Protein AF-A0A146KE45-F1 (afdb_monomer_lite)

pLDDT: mean 75.61, std 13.85, range [39.28, 89.75]

InterPro domains:
  IPR027417 P-loop containing nucleoside triphosphate hydrolase [G3DSA:3.40.50.300] (2-86)
  IPR027417 P-loop containing nucleoside triphosphate hydrolase [SSF52540] (48-81)
  IPR051314 AAA ATPase RarA/MGS1/WRNIP1 [PTHR13779] (8-82)

Radius of gyration: 16.11 Å; chains: 1; bounding box: 60×29×32 Å

Sequence (87 aa):
YALAYQRQVACKYQFKRYNSGEWSKPEFFDFMQEIENKGRLGIQIIPIVFVDEFHTLNKTQQATLLSLIEQQKIVFIGATTETIFRE

Secondary structure (DSSP, 8-state):
-----------SEEEEEEETTT--HHHHHHHHHHHHHHHHTT---EEEEEEESGGGS-HHHHHHHHHHHHTTS-EEEE--SS-----

Foldseek 3Di:
DDPPPPVPPLQLEAEDEDELVRCDPVNLVVVVVVLVVCVVVVNNYAYEYEYEQVVSDDPVSVVVVVVCVVVSSHHYHYHHPDDPDDD

Organism: NCBI:txid1076344

Structure (mmCIF, N/CA/C/O backbone):
data_AF-A0A146KE45-F1
#
_entry.id   AF-A0A146KE45-F1
#
loop_
_atom_site.group_PDB
_atom_site.id
_atom_site.type_symbol
_atom_site.label_atom_id
_atom_site.label_alt_id
_atom_site.label_comp_id
_atom_site.label_asym_id
_atom_site.label_entity_id
_atom_site.label_seq_id
_atom_site.pdbx_PDB_ins_code
_atom_site.Cartn_x
_atom_site.Cartn_y
_atom_site.Cartn_z
_atom_site.occupancy
_atom_site.B_iso_or_equiv
_atom_site.auth_seq_id
_atom_site.auth_comp_id
_atom_site.auth_asym_id
_atom_site.auth_atom_id
_atom_site.pdbx_PDB_model_num
ATOM 1 N N . TYR A 1 1 ? -42.420 5.331 14.058 1.00 40.28 1 TYR A N 1
ATOM 2 C CA . TYR A 1 1 ? -42.110 4.678 12.776 1.00 40.28 1 TYR A CA 1
ATOM 3 C C . TYR A 1 1 ? -40.704 5.066 12.353 1.00 40.28 1 TYR A C 1
ATOM 5 O O . TYR A 1 1 ? -40.424 6.247 12.242 1.00 40.28 1 TYR A O 1
ATOM 13 N N . ALA A 1 2 ? -39.843 4.059 12.192 1.00 49.31 2 ALA A N 1
ATOM 14 C CA . ALA A 1 2 ? -38.596 4.094 11.427 1.00 49.31 2 ALA A CA 1
ATOM 15 C C . ALA A 1 2 ? -37.522 5.135 11.811 1.00 49.31 2 ALA A C 1
ATOM 17 O O . ALA A 1 2 ? -37.084 5.920 10.977 1.00 49.31 2 ALA A O 1
ATOM 18 N N . LEU A 1 3 ? -36.967 5.041 13.025 1.00 49.31 3 LEU A N 1
ATOM 19 C CA . LEU A 1 3 ? -35.525 5.280 13.154 1.00 49.31 3 LEU A CA 1
ATOM 20 C C . LEU A 1 3 ? -34.857 4.052 12.544 1.00 49.31 3 LEU A C 1
ATOM 22 O O . LEU A 1 3 ? -34.715 3.020 13.200 1.00 49.31 3 LEU A O 1
ATOM 26 N N . ALA A 1 4 ? -34.611 4.126 11.236 1.00 47.59 4 ALA A N 1
ATOM 27 C CA . ALA A 1 4 ? -33.940 3.092 10.476 1.00 47.59 4 ALA A CA 1
ATOM 28 C C . ALA A 1 4 ? -32.598 2.815 11.152 1.00 47.59 4 ALA A C 1
ATOM 30 O O . ALA A 1 4 ? -31.651 3.592 11.062 1.00 47.59 4 ALA A O 1
ATOM 31 N N . TYR A 1 5 ? -32.561 1.707 11.885 1.00 46.19 5 TYR A N 1
ATOM 32 C CA . TYR A 1 5 ? -31.377 1.134 12.491 1.00 46.19 5 TYR A CA 1
ATOM 33 C C . TYR A 1 5 ? -30.536 0.580 11.341 1.00 46.19 5 TYR A C 1
ATOM 35 O O . TYR A 1 5 ? -30.485 -0.623 11.089 1.00 46.19 5 TYR A O 1
ATOM 43 N N . GLN A 1 6 ? -29.953 1.484 10.557 1.00 50.50 6 GLN A N 1
ATOM 44 C CA . GLN A 1 6 ? -29.073 1.160 9.454 1.00 50.50 6 GLN A CA 1
ATOM 45 C C . GLN A 1 6 ? -27.741 0.773 10.085 1.00 50.50 6 GLN A C 1
ATOM 47 O O . GLN A 1 6 ? -26.787 1.543 10.157 1.00 50.50 6 GLN A O 1
ATOM 52 N N . ARG A 1 7 ? -27.728 -0.431 10.656 1.00 42.25 7 ARG A N 1
ATOM 53 C CA . ARG A 1 7 ? -26.538 -1.081 11.177 1.00 42.25 7 ARG A CA 1
ATOM 54 C C . ARG A 1 7 ? -25.665 -1.328 9.957 1.00 42.25 7 ARG A C 1
ATOM 56 O O . ARG A 1 7 ? -25.854 -2.302 9.235 1.00 42.25 7 ARG A O 1
ATOM 63 N N . GLN A 1 8 ? -24.790 -0.371 9.671 1.00 49.12 8 GLN A N 1
ATOM 64 C CA . GLN A 1 8 ? -23.769 -0.496 8.652 1.00 49.12 8 GLN A CA 1
ATOM 65 C C . GLN A 1 8 ? -22.949 -1.711 9.074 1.00 49.12 8 GLN A C 1
ATOM 67 O O . GLN A 1 8 ? -22.241 -1.675 10.079 1.00 49.12 8 GLN A O 1
ATOM 72 N N . VAL A 1 9 ? -23.161 -2.839 8.398 1.00 51.09 9 VAL A N 1
ATOM 73 C CA . VAL A 1 9 ? -22.356 -4.036 8.611 1.00 51.09 9 VAL A CA 1
ATOM 74 C C . VAL A 1 9 ? -20.953 -3.596 8.229 1.00 51.09 9 VAL A C 1
ATOM 76 O O . VAL A 1 9 ? -20.681 -3.365 7.053 1.00 51.09 9 VAL A O 1
ATOM 79 N N . ALA A 1 10 ? -20.121 -3.313 9.231 1.00 56.44 10 ALA A N 1
ATOM 80 C CA . ALA A 1 10 ? -18.797 -2.763 9.016 1.00 56.44 10 ALA A CA 1
ATOM 81 C C . ALA A 1 10 ? -18.035 -3.772 8.160 1.00 56.44 10 ALA A C 1
ATOM 83 O O . ALA A 1 10 ? -17.722 -4.874 8.613 1.00 56.44 10 ALA A O 1
ATOM 84 N N . CYS A 1 11 ? -17.830 -3.432 6.889 1.00 56.25 11 CYS A N 1
ATOM 85 C CA . CYS A 1 11 ? -17.143 -4.310 5.967 1.00 56.25 11 CYS A CA 1
ATOM 86 C C . CYS A 1 11 ? -15.697 -4.411 6.454 1.00 56.25 11 CYS A C 1
ATOM 88 O O . CYS A 1 11 ? -14.936 -3.452 6.356 1.00 56.25 11 CYS A O 1
ATOM 90 N N . LYS A 1 12 ? -15.345 -5.558 7.044 1.00 62.34 12 LYS A N 1
ATOM 91 C CA . LYS A 1 12 ? -14.027 -5.811 7.648 1.00 62.34 12 LYS A CA 1
ATOM 92 C C . LYS A 1 12 ? -12.885 -5.678 6.632 1.00 62.34 12 LYS A C 1
ATOM 94 O O . LYS A 1 12 ? -11.747 -5.421 7.013 1.00 62.34 12 LYS A O 1
ATOM 99 N N . TYR A 1 13 ? -13.210 -5.812 5.348 1.00 68.25 13 TYR A N 1
ATOM 100 C CA . TYR A 1 13 ? -12.274 -5.737 4.241 1.00 68.25 13 TYR A CA 1
ATOM 101 C C . TYR A 1 13 ? -12.767 -4.739 3.198 1.00 68.25 13 TYR A C 1
ATOM 103 O O . TYR A 1 13 ? -13.917 -4.793 2.767 1.00 68.25 13 TYR A O 1
ATOM 111 N N . GLN A 1 14 ? -11.888 -3.838 2.770 1.00 77.62 14 GLN A N 1
ATOM 112 C CA . GLN A 1 14 ? -12.167 -2.914 1.673 1.00 77.62 14 GLN A CA 1
ATOM 113 C C . GLN A 1 14 ? -11.312 -3.299 0.472 1.00 77.62 14 GLN A C 1
ATOM 115 O O . GLN A 1 14 ? -10.089 -3.222 0.540 1.00 77.62 14 GLN A O 1
ATOM 120 N N . PHE A 1 15 ? -11.943 -3.712 -0.623 1.00 79.75 15 PHE A N 1
ATOM 121 C CA . PHE A 1 15 ? -11.222 -4.042 -1.847 1.00 79.75 15 PHE A CA 1
ATOM 122 C C . PHE A 1 15 ? -10.862 -2.770 -2.616 1.00 79.75 15 PHE A C 1
ATOM 124 O O . PHE A 1 15 ? -11.723 -1.920 -2.856 1.00 79.75 15 PHE A O 1
ATOM 131 N N . LYS A 1 16 ? -9.595 -2.648 -3.005 1.00 82.75 16 LYS A N 1
ATOM 132 C CA . LYS A 1 16 ? -9.092 -1.585 -3.872 1.00 82.75 16 LYS A CA 1
ATOM 133 C C . LYS A 1 16 ? -8.246 -2.201 -4.976 1.00 82.75 16 LYS A C 1
ATOM 135 O O . LYS A 1 16 ? -7.315 -2.954 -4.699 1.00 82.75 16 LYS A O 1
ATOM 140 N N . ARG A 1 17 ? -8.581 -1.867 -6.220 1.00 81.31 17 ARG A N 1
ATOM 141 C CA . ARG A 1 17 ? -7.841 -2.287 -7.410 1.00 81.31 17 ARG A CA 1
ATOM 142 C C . ARG A 1 17 ? -7.018 -1.117 -7.922 1.00 81.31 17 ARG A C 1
ATOM 144 O O . ARG A 1 17 ? -7.566 -0.037 -8.111 1.00 81.31 17 ARG A O 1
ATOM 151 N N . TYR A 1 18 ? -5.752 -1.381 -8.205 1.00 81.00 18 TYR A N 1
ATOM 152 C CA . TYR A 1 18 ? -4.859 -0.474 -8.905 1.00 81.00 18 TYR A CA 1
ATOM 153 C C . TYR A 1 18 ? -4.257 -1.203 -10.107 1.00 81.00 18 TYR A C 1
ATOM 155 O O . TYR A 1 18 ? -3.901 -2.381 -10.021 1.00 81.00 18 TYR A O 1
ATOM 163 N N . ASN A 1 19 ? -4.162 -0.515 -11.240 1.00 74.38 19 ASN A N 1
ATOM 164 C CA . ASN A 1 19 ? -3.314 -0.947 -12.344 1.00 74.38 19 ASN A CA 1
ATOM 165 C C . ASN A 1 19 ? -1.924 -0.331 -12.122 1.00 74.38 19 ASN A C 1
ATOM 167 O O . ASN A 1 19 ? -1.836 0.874 -11.877 1.00 74.38 19 ASN A O 1
ATOM 171 N N . SER A 1 20 ? -0.845 -1.121 -12.173 1.00 64.56 20 SER A N 1
ATOM 172 C CA . SER A 1 20 ? 0.504 -0.596 -11.922 1.00 64.56 20 SER A CA 1
ATOM 173 C C . SER A 1 20 ? 0.918 0.510 -12.901 1.00 64.56 20 SER A C 1
ATOM 175 O O . SER A 1 20 ? 1.727 1.355 -12.518 1.00 64.56 20 SER A O 1
ATOM 177 N N . GLY A 1 21 ? 0.386 0.533 -14.128 1.00 63.78 21 GLY A N 1
ATOM 178 C CA . GLY A 1 21 ? 0.652 1.595 -15.105 1.00 63.78 21 GLY A CA 1
ATOM 179 C C . GLY A 1 21 ? -0.070 2.914 -14.801 1.00 63.78 21 GLY A C 1
ATOM 180 O O . GLY A 1 21 ? 0.402 3.980 -15.187 1.00 63.78 21 GLY A O 1
ATOM 181 N N . GLU A 1 22 ? -1.184 2.854 -14.071 1.00 68.06 22 GLU A N 1
ATOM 182 C CA . GLU A 1 22 ? -1.992 4.022 -13.700 1.00 68.06 22 GLU A CA 1
ATOM 183 C C . GLU A 1 22 ? -1.689 4.512 -12.283 1.00 68.06 22 GLU A C 1
ATOM 185 O O . GLU A 1 22 ? -2.041 5.637 -11.943 1.00 68.06 22 GLU A O 1
ATOM 190 N N . TRP A 1 23 ? -1.010 3.703 -11.458 1.00 77.88 23 TRP A N 1
ATOM 191 C CA . TRP A 1 23 ? -0.756 4.049 -10.065 1.00 77.88 23 TRP A CA 1
ATOM 192 C C . TRP A 1 23 ? 0.358 5.086 -9.923 1.00 77.88 23 TRP A C 1
ATOM 194 O O . TRP A 1 23 ? 1.550 4.794 -9.744 1.00 77.88 23 TRP A O 1
ATOM 204 N N . SER A 1 24 ? -0.059 6.341 -10.002 1.00 78.31 24 SER A N 1
ATOM 205 C CA . SER A 1 24 ? 0.835 7.482 -9.941 1.00 78.31 24 SER A CA 1
ATOM 206 C C . SER A 1 24 ? 1.441 7.658 -8.538 1.00 78.31 24 SER A C 1
ATOM 208 O O . SER A 1 24 ? 0.891 7.241 -7.516 1.00 78.31 24 SER A O 1
ATOM 210 N N . LYS A 1 25 ? 2.607 8.318 -8.465 1.00 78.81 25 LYS A N 1
ATOM 211 C CA . LYS A 1 25 ? 3.253 8.673 -7.187 1.00 78.81 25 LYS A CA 1
ATOM 212 C C . LYS A 1 25 ? 2.311 9.388 -6.199 1.00 78.81 25 LYS A C 1
ATOM 214 O O . LYS A 1 25 ? 2.311 8.970 -5.045 1.00 78.81 25 LYS A O 1
ATOM 219 N N . PRO A 1 26 ? 1.541 10.429 -6.578 1.00 84.56 26 PRO A N 1
ATOM 220 C CA . PRO A 1 26 ? 0.652 11.105 -5.630 1.00 84.56 26 PRO A CA 1
ATOM 221 C C . PRO A 1 26 ? -0.437 10.176 -5.083 1.00 84.56 26 PRO A C 1
ATOM 223 O O . PRO A 1 26 ? -0.597 10.101 -3.871 1.00 84.56 26 PRO A O 1
ATOM 226 N N . GLU A 1 27 ? -1.091 9.379 -5.930 1.00 84.56 27 GLU A N 1
ATOM 227 C CA . GLU A 1 27 ? -2.124 8.431 -5.483 1.00 84.56 27 GLU A CA 1
ATOM 228 C C . GLU A 1 27 ? -1.569 7.356 -4.543 1.00 84.56 27 GLU A C 1
ATOM 230 O O . GLU A 1 27 ? -2.261 6.884 -3.641 1.00 84.56 27 GLU A O 1
ATOM 235 N N . PHE A 1 28 ? -0.307 6.961 -4.734 1.00 84.81 28 PHE A N 1
ATOM 236 C CA . PHE A 1 28 ? 0.393 6.084 -3.801 1.00 84.81 28 PHE A CA 1
ATOM 237 C C . PHE A 1 28 ? 0.549 6.741 -2.423 1.00 84.81 28 PHE A C 1
ATOM 239 O O . PHE A 1 28 ? 0.261 6.109 -1.408 1.00 84.81 28 PHE A O 1
ATOM 246 N N . PHE A 1 29 ? 0.967 8.009 -2.363 1.00 85.56 29 PHE A N 1
ATOM 247 C CA . PHE A 1 29 ? 1.086 8.733 -1.092 1.00 85.56 29 PHE A CA 1
ATOM 248 C C . PHE A 1 29 ? -0.270 8.958 -0.418 1.00 85.56 29 PHE A C 1
ATOM 250 O O . PHE A 1 29 ? -0.371 8.787 0.798 1.00 85.56 29 PHE A O 1
ATOM 257 N N . ASP A 1 30 ? -1.311 9.264 -1.190 1.00 88.62 30 ASP A N 1
ATOM 258 C CA . ASP A 1 30 ? -2.673 9.404 -0.671 1.00 88.62 30 ASP A CA 1
ATOM 259 C C . ASP A 1 30 ? -3.172 8.082 -0.079 1.00 88.62 30 ASP A C 1
ATOM 261 O O . ASP A 1 30 ? -3.714 8.048 1.030 1.00 88.62 30 ASP A O 1
ATOM 265 N N . PHE A 1 31 ? -2.906 6.968 -0.767 1.00 86.50 31 PHE A N 1
ATOM 266 C CA . PHE A 1 31 ? -3.191 5.634 -0.251 1.00 86.50 31 PHE A CA 1
ATOM 267 C C . PHE A 1 31 ? -2.463 5.376 1.076 1.00 86.50 31 PHE A C 1
ATOM 269 O O . PHE A 1 31 ? -3.089 4.933 2.039 1.00 86.50 31 PHE A O 1
ATOM 276 N N . MET A 1 32 ? -1.169 5.699 1.164 1.00 85.44 32 MET A N 1
ATOM 277 C CA . MET A 1 32 ? -0.386 5.544 2.396 1.00 85.44 32 MET A CA 1
ATOM 278 C C . MET A 1 32 ? -0.981 6.339 3.564 1.00 85.44 32 MET A C 1
ATOM 280 O O . MET A 1 32 ? -1.154 5.787 4.655 1.00 85.44 32 MET A O 1
ATOM 284 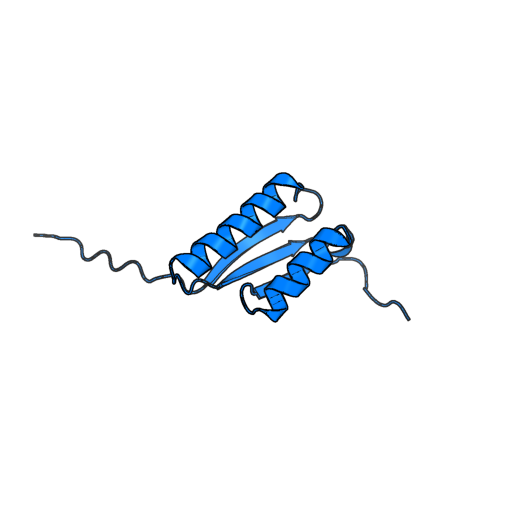N N . GLN A 1 33 ? -1.338 7.606 3.333 1.00 87.75 33 GLN A N 1
ATOM 285 C CA . GLN A 1 33 ? -1.966 8.441 4.358 1.00 87.75 33 GLN A CA 1
ATOM 286 C C . GLN A 1 33 ? -3.322 7.888 4.793 1.00 87.75 33 GLN A C 1
ATOM 288 O O . GLN A 1 33 ? -3.654 7.922 5.977 1.00 87.75 33 GLN A O 1
ATOM 293 N N . GLU A 1 34 ? -4.110 7.348 3.865 1.00 86.94 34 GLU A N 1
ATOM 294 C CA . GLU A 1 34 ? -5.399 6.745 4.194 1.00 86.94 34 GLU A CA 1
ATOM 295 C C . GLU A 1 34 ? -5.243 5.532 5.124 1.00 86.94 34 GLU A C 1
ATOM 297 O O . GLU A 1 34 ? -5.997 5.404 6.094 1.00 86.94 34 GLU A O 1
ATOM 302 N N . ILE A 1 35 ? -4.261 4.661 4.867 1.00 85.12 35 ILE A N 1
ATOM 303 C CA . ILE A 1 35 ? -3.965 3.509 5.733 1.00 85.12 35 ILE A CA 1
ATOM 304 C C . ILE A 1 35 ? -3.555 3.971 7.130 1.00 85.12 35 ILE A C 1
ATOM 306 O O . ILE A 1 35 ? -4.053 3.451 8.134 1.00 85.12 35 ILE A O 1
ATOM 310 N N . GLU A 1 36 ? -2.671 4.961 7.207 1.00 85.19 36 GLU A N 1
ATOM 311 C CA . GLU A 1 36 ? -2.197 5.491 8.481 1.00 85.19 36 GLU A CA 1
ATOM 312 C C . GLU A 1 36 ? -3.330 6.149 9.278 1.00 85.19 36 GLU A C 1
ATOM 314 O O . GLU A 1 36 ? -3.513 5.849 10.462 1.00 85.19 36 GLU A O 1
ATOM 319 N N . ASN A 1 37 ? -4.154 6.968 8.623 1.00 85.44 37 ASN A N 1
ATOM 320 C CA . ASN A 1 37 ? -5.306 7.617 9.244 1.00 85.44 37 ASN A CA 1
ATOM 321 C C . ASN A 1 37 ? -6.323 6.595 9.769 1.00 85.44 37 ASN A C 1
ATOM 323 O O . ASN A 1 37 ? -6.804 6.740 10.893 1.00 85.44 37 ASN A O 1
ATOM 327 N N . LYS A 1 38 ? -6.611 5.523 9.020 1.00 81.12 38 LYS A N 1
ATOM 328 C CA . LYS A 1 38 ? -7.496 4.442 9.495 1.00 81.12 38 LYS A CA 1
ATOM 329 C C . LYS A 1 38 ? -6.928 3.716 10.711 1.00 81.12 38 LYS A C 1
ATOM 331 O O . LYS A 1 38 ? -7.671 3.466 11.661 1.00 81.12 38 LYS A O 1
ATOM 336 N N . GLY A 1 39 ? -5.620 3.450 10.713 1.00 78.25 39 GLY A N 1
ATOM 337 C CA . GLY A 1 39 ? -4.923 2.881 11.866 1.00 78.25 39 GLY A CA 1
ATOM 338 C C . GLY A 1 39 ? -5.032 3.771 13.109 1.00 78.25 39 GLY A C 1
ATOM 339 O O . GLY A 1 39 ? -5.340 3.277 14.192 1.00 78.25 39 GLY A O 1
ATOM 340 N N . ARG A 1 40 ? -4.868 5.092 12.951 1.00 79.62 40 ARG A N 1
ATOM 341 C CA . ARG A 1 40 ? -5.003 6.071 14.048 1.00 79.62 40 ARG A CA 1
ATOM 342 C C . ARG A 1 40 ? -6.427 6.176 14.591 1.00 79.62 40 ARG A C 1
ATOM 344 O O . ARG A 1 40 ? -6.600 6.367 15.789 1.00 79.62 40 ARG A O 1
ATOM 351 N N . LEU A 1 41 ? -7.434 6.041 13.730 1.00 79.06 41 LEU A N 1
ATOM 352 C CA . LEU A 1 41 ? -8.850 6.079 14.113 1.00 79.06 41 LEU A CA 1
ATOM 353 C C . LEU A 1 41 ? -9.344 4.769 14.757 1.00 79.06 41 LEU A C 1
ATOM 355 O O . LEU A 1 41 ? -10.515 4.676 15.119 1.00 79.06 41 LEU A O 1
ATOM 359 N N . GLY A 1 42 ? -8.486 3.748 14.894 1.00 73.25 42 GLY A N 1
ATOM 360 C CA . GLY A 1 42 ? -8.861 2.443 15.451 1.00 73.25 42 GLY A CA 1
ATOM 361 C C . GLY A 1 42 ? -9.801 1.637 14.547 1.00 73.25 42 GLY A C 1
ATOM 362 O O . GLY A 1 42 ? -10.436 0.681 14.996 1.00 73.25 42 GLY A O 1
ATOM 363 N N . ILE A 1 43 ? -9.907 2.018 13.272 1.00 74.56 43 ILE A N 1
ATOM 364 C CA . ILE A 1 43 ? -10.7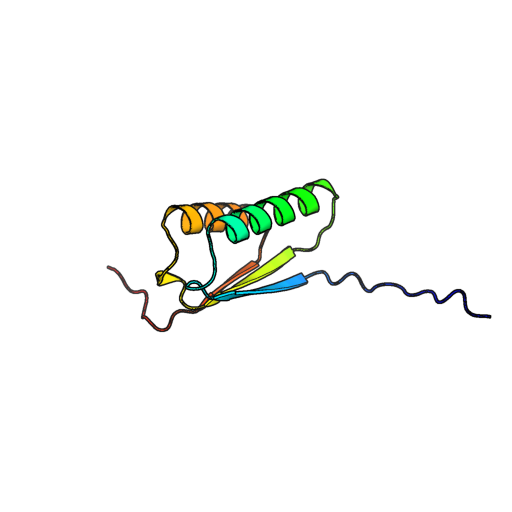67 1.358 12.294 1.00 74.56 43 ILE A CA 1
ATOM 365 C C . ILE A 1 43 ? -10.049 0.089 11.823 1.00 74.56 43 ILE A C 1
ATOM 367 O O . ILE A 1 43 ? -9.092 0.156 11.058 1.00 74.56 43 ILE A O 1
ATOM 371 N N . GLN A 1 44 ? -10.530 -1.083 12.245 1.00 69.25 44 GLN A N 1
ATOM 372 C CA . GLN A 1 44 ? -9.948 -2.394 11.903 1.00 69.25 44 GLN A CA 1
ATOM 373 C C . GLN A 1 44 ? -10.267 -2.866 10.469 1.00 69.25 44 GLN A C 1
ATOM 375 O O . GLN A 1 44 ? -10.385 -4.065 10.215 1.00 69.25 44 GLN A O 1
ATOM 380 N N . ILE A 1 45 ? -10.463 -1.941 9.528 1.00 75.56 45 ILE A N 1
ATOM 381 C CA . ILE A 1 45 ? -10.689 -2.299 8.126 1.00 75.56 45 ILE A CA 1
ATOM 382 C C . ILE A 1 45 ? -9.324 -2.550 7.498 1.00 75.56 45 ILE A C 1
ATOM 384 O O . ILE A 1 45 ? -8.559 -1.609 7.299 1.00 75.56 45 ILE A O 1
ATOM 388 N N . ILE A 1 46 ? -9.040 -3.810 7.172 1.00 78.25 46 ILE A N 1
ATOM 389 C CA . ILE A 1 46 ? -7.816 -4.201 6.466 1.00 78.25 46 ILE A CA 1
ATOM 390 C C . ILE A 1 46 ? -8.137 -4.157 4.968 1.00 78.25 46 ILE A C 1
ATOM 392 O O . ILE A 1 46 ? -8.942 -4.965 4.492 1.00 78.25 46 ILE A O 1
ATOM 396 N N . PRO A 1 47 ? -7.588 -3.208 4.196 1.00 84.00 47 PRO A N 1
ATOM 397 C CA . PRO A 1 47 ? -7.858 -3.145 2.778 1.00 84.00 47 PRO A CA 1
ATOM 398 C C . PRO A 1 47 ? -7.123 -4.258 2.036 1.00 84.00 47 PRO A C 1
ATOM 400 O O . PRO A 1 47 ? -5.967 -4.574 2.324 1.00 84.00 47 PRO A O 1
ATOM 403 N N . ILE A 1 48 ? -7.817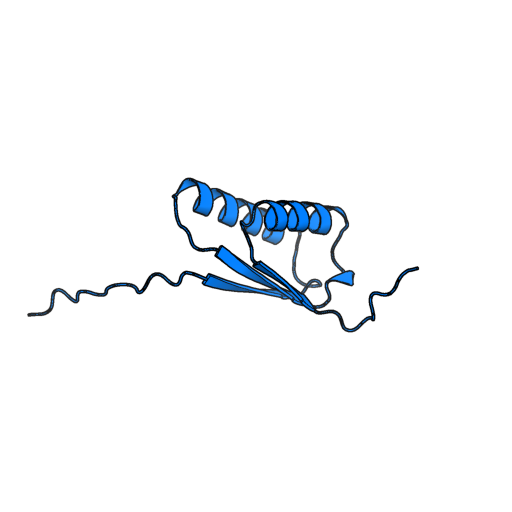 -4.827 1.057 1.00 85.38 48 ILE A N 1
ATOM 404 C CA . ILE A 1 48 ? -7.264 -5.774 0.099 1.00 85.38 48 ILE A CA 1
ATOM 405 C C . ILE A 1 48 ? -6.834 -4.958 -1.118 1.00 85.38 48 ILE A C 1
ATOM 407 O O . ILE A 1 48 ? -7.682 -4.389 -1.807 1.00 85.38 48 ILE A O 1
ATOM 411 N N . VAL A 1 49 ? -5.529 -4.873 -1.349 1.00 87.50 49 VAL A N 1
ATOM 412 C CA . VAL A 1 49 ? -4.914 -4.133 -2.450 1.00 87.50 49 VAL A CA 1
ATOM 413 C C . VAL A 1 49 ? -4.580 -5.119 -3.554 1.00 87.50 49 VAL A C 1
ATOM 415 O O . VAL A 1 49 ? -3.698 -5.961 -3.392 1.00 87.50 49 VAL A O 1
ATOM 418 N N . PHE A 1 50 ? -5.286 -5.007 -4.671 1.00 87.56 50 PHE A N 1
ATOM 419 C CA . PHE A 1 50 ? -4.961 -5.739 -5.885 1.00 87.56 50 PHE A CA 1
ATOM 420 C C . PHE A 1 50 ? -4.143 -4.848 -6.811 1.00 87.56 50 PHE A C 1
ATOM 422 O O . PHE A 1 50 ? -4.614 -3.767 -7.175 1.00 87.56 50 PHE A O 1
ATOM 429 N N . VAL A 1 51 ? -2.959 -5.309 -7.206 1.00 84.88 51 VAL A N 1
ATOM 430 C CA . VAL A 1 51 ? -2.117 -4.637 -8.200 1.00 84.88 51 VAL A CA 1
ATOM 431 C C . VAL A 1 51 ? -1.929 -5.554 -9.393 1.00 84.88 51 VAL A C 1
ATOM 433 O O . VAL A 1 51 ? -1.349 -6.632 -9.268 1.00 84.88 51 VAL A O 1
ATOM 436 N N . ASP A 1 52 ? -2.423 -5.103 -10.539 1.00 83.56 52 ASP A N 1
ATOM 437 C CA . ASP A 1 52 ? -2.146 -5.726 -11.832 1.00 83.56 52 ASP A CA 1
ATOM 438 C C . ASP A 1 52 ? -0.779 -5.273 -12.358 1.00 83.56 52 ASP A C 1
ATOM 440 O O . ASP A 1 52 ? -0.385 -4.134 -12.103 1.00 83.56 52 ASP A O 1
ATOM 444 N N . GLU A 1 53 ? -0.071 -6.141 -13.082 1.00 82.19 53 GLU A N 1
ATOM 445 C CA . GLU A 1 53 ? 1.285 -5.884 -13.602 1.00 82.19 53 GLU A CA 1
ATOM 446 C C . GLU A 1 53 ? 2.295 -5.464 -12.521 1.00 82.19 53 GLU A C 1
ATOM 448 O O . GLU A 1 53 ? 3.049 -4.503 -12.672 1.00 82.19 53 GLU A O 1
ATOM 453 N N . PHE A 1 54 ? 2.340 -6.207 -11.410 1.00 78.88 54 PHE A N 1
ATOM 454 C CA . PHE A 1 54 ? 3.210 -5.907 -10.261 1.00 78.88 54 PHE A CA 1
ATOM 455 C C . PHE A 1 54 ? 4.689 -5.637 -10.621 1.00 78.88 54 PHE A C 1
ATOM 457 O O . PHE A 1 54 ? 5.370 -4.886 -9.918 1.00 78.88 54 PHE A O 1
ATOM 464 N N . HIS A 1 55 ? 5.188 -6.214 -11.718 1.00 75.56 55 HIS A N 1
ATOM 465 C CA . HIS A 1 55 ? 6.553 -6.010 -12.206 1.00 75.56 55 HIS A CA 1
ATOM 466 C C . HIS A 1 55 ? 6.874 -4.546 -12.569 1.00 75.56 55 HIS A C 1
ATOM 468 O O . HIS A 1 55 ? 8.043 -4.161 -12.525 1.00 75.56 55 HIS A O 1
ATOM 474 N N . THR A 1 56 ? 5.870 -3.718 -12.871 1.00 79.06 56 THR A N 1
ATOM 475 C CA . THR A 1 56 ? 6.045 -2.308 -13.263 1.00 79.06 56 THR A CA 1
ATOM 476 C C . THR A 1 56 ? 6.245 -1.372 -12.061 1.00 79.06 56 THR A C 1
ATOM 478 O O . THR A 1 56 ? 6.651 -0.218 -12.222 1.00 79.06 56 THR A O 1
ATOM 481 N N . LEU A 1 57 ? 6.026 -1.847 -10.828 1.00 80.75 57 LEU A N 1
ATOM 482 C CA . LEU A 1 57 ? 6.205 -1.023 -9.633 1.00 80.75 57 LEU A CA 1
ATOM 483 C C . LEU A 1 57 ? 7.666 -0.626 -9.408 1.00 80.75 57 LEU A C 1
ATOM 485 O O . LEU A 1 57 ? 8.587 -1.441 -9.478 1.00 80.75 57 LEU A O 1
ATOM 489 N N . ASN A 1 58 ? 7.873 0.626 -9.002 1.00 82.75 58 ASN A N 1
ATOM 490 C CA . ASN A 1 58 ? 9.198 1.116 -8.636 1.00 82.75 58 ASN A CA 1
ATOM 491 C C . ASN A 1 58 ? 9.702 0.466 -7.337 1.00 82.75 58 ASN A C 1
ATOM 493 O O . ASN A 1 58 ? 8.921 0.214 -6.418 1.00 82.75 58 ASN A O 1
ATOM 497 N N . LYS A 1 59 ? 11.029 0.317 -7.188 1.00 84.50 59 LYS A N 1
ATOM 498 C CA . LYS A 1 59 ? 11.663 -0.258 -5.978 1.00 84.50 59 LYS A CA 1
ATOM 499 C C . LYS A 1 59 ? 11.187 0.390 -4.671 1.00 84.50 59 LYS A C 1
ATOM 501 O O . LYS A 1 59 ? 10.991 -0.300 -3.678 1.00 84.50 59 LYS A O 1
ATOM 506 N N . THR A 1 60 ? 10.971 1.707 -4.668 1.00 84.94 60 THR A N 1
ATOM 507 C CA . THR A 1 60 ? 10.453 2.433 -3.498 1.00 84.94 60 THR A CA 1
ATOM 508 C C . THR A 1 60 ? 9.026 2.012 -3.151 1.00 84.94 60 THR A C 1
ATOM 510 O O . THR A 1 60 ? 8.749 1.721 -1.994 1.00 84.94 60 THR A O 1
ATOM 513 N N . GLN A 1 61 ? 8.134 1.925 -4.143 1.00 84.56 61 GLN A N 1
ATOM 514 C CA . GLN A 1 61 ? 6.747 1.493 -3.934 1.00 84.56 61 GLN A CA 1
ATOM 515 C C . GLN A 1 61 ? 6.702 0.039 -3.449 1.00 84.56 61 GLN A C 1
ATOM 517 O O . GLN A 1 61 ? 5.962 -0.263 -2.517 1.00 84.56 61 GLN A O 1
ATOM 522 N N . GLN A 1 62 ? 7.549 -0.835 -4.009 1.00 84.75 62 GLN A N 1
ATOM 523 C CA . GLN A 1 62 ? 7.691 -2.224 -3.562 1.00 84.75 62 GLN A CA 1
ATOM 524 C C . GLN A 1 62 ? 8.132 -2.313 -2.093 1.00 84.75 62 GLN A C 1
ATOM 526 O O . GLN A 1 62 ? 7.494 -3.011 -1.309 1.00 84.75 62 GLN A O 1
ATOM 531 N N . ALA A 1 63 ? 9.175 -1.576 -1.696 1.00 86.69 63 ALA A N 1
ATOM 532 C CA . ALA A 1 63 ? 9.664 -1.577 -0.316 1.00 86.69 63 ALA A CA 1
ATOM 533 C C . ALA A 1 63 ? 8.609 -1.055 0.674 1.00 86.69 63 ALA A C 1
ATOM 535 O O . ALA A 1 63 ? 8.431 -1.606 1.761 1.00 86.69 63 ALA A O 1
ATOM 536 N N . THR A 1 64 ? 7.870 -0.013 0.293 1.00 87.69 64 THR A N 1
ATOM 537 C CA . THR A 1 64 ? 6.804 0.539 1.131 1.00 87.69 64 THR A CA 1
ATOM 538 C C . THR A 1 64 ? 5.614 -0.416 1.254 1.00 87.69 64 THR A C 1
ATOM 540 O O . THR A 1 64 ? 5.102 -0.608 2.357 1.00 87.69 64 THR A O 1
ATOM 543 N N . LEU A 1 65 ? 5.198 -1.056 0.157 1.00 86.62 65 LEU A N 1
ATOM 544 C CA . LEU A 1 65 ? 4.163 -2.092 0.187 1.00 86.62 65 LEU A CA 1
ATOM 545 C C . LEU A 1 65 ? 4.566 -3.265 1.075 1.00 86.62 65 LEU A C 1
ATOM 547 O O . LEU A 1 65 ? 3.759 -3.704 1.892 1.00 86.62 65 LEU A O 1
ATOM 551 N N . LEU A 1 66 ? 5.813 -3.728 0.963 1.00 88.38 66 LEU A N 1
ATOM 552 C CA . LEU A 1 66 ? 6.338 -4.802 1.801 1.00 88.38 66 LEU A CA 1
ATOM 553 C C . LEU A 1 66 ? 6.232 -4.445 3.288 1.00 88.38 66 LEU A C 1
ATOM 555 O O . LEU A 1 66 ? 5.688 -5.227 4.064 1.00 88.38 66 LEU A O 1
ATOM 559 N N . SER A 1 67 ? 6.627 -3.225 3.665 1.00 89.75 67 SER A N 1
ATOM 560 C CA . SER A 1 67 ? 6.504 -2.750 5.047 1.00 89.75 67 SER A CA 1
ATOM 561 C C . SER A 1 67 ? 5.053 -2.761 5.555 1.00 89.75 67 SER A C 1
ATOM 563 O O . SER A 1 67 ? 4.794 -3.130 6.701 1.00 89.75 67 SER A O 1
ATOM 565 N N . LEU A 1 68 ? 4.079 -2.399 4.710 1.00 87.62 68 LEU A N 1
ATOM 566 C CA . LEU A 1 68 ? 2.659 -2.446 5.079 1.00 87.62 68 LEU A CA 1
ATOM 567 C C . LEU A 1 68 ? 2.127 -3.875 5.250 1.00 87.62 68 LEU A C 1
ATOM 569 O O . LEU A 1 68 ? 1.294 -4.112 6.131 1.00 87.62 68 LEU A O 1
ATOM 573 N N . ILE A 1 69 ? 2.586 -4.807 4.412 1.00 88.25 69 ILE A N 1
ATOM 574 C CA . ILE A 1 69 ? 2.226 -6.229 4.485 1.00 88.25 69 ILE A CA 1
ATOM 575 C C . ILE A 1 69 ? 2.783 -6.840 5.774 1.00 88.25 69 ILE A C 1
ATOM 577 O O . ILE A 1 69 ? 2.043 -7.494 6.507 1.00 88.25 69 ILE A O 1
ATOM 581 N N . GLU A 1 70 ? 4.053 -6.579 6.094 1.00 87.56 70 GLU A N 1
ATOM 582 C CA . GLU A 1 70 ? 4.707 -7.059 7.322 1.00 87.56 70 GLU A CA 1
ATOM 583 C C . GLU A 1 70 ? 4.001 -6.554 8.587 1.00 87.56 70 GLU A C 1
ATOM 585 O O . GLU A 1 70 ? 3.831 -7.294 9.555 1.00 87.56 70 GLU A O 1
ATOM 590 N N . GLN A 1 71 ? 3.519 -5.310 8.560 1.00 87.12 71 GLN A N 1
ATOM 591 C CA . GLN A 1 71 ? 2.728 -4.718 9.643 1.00 87.12 71 GLN A CA 1
ATOM 592 C C . GLN A 1 71 ? 1.266 -5.204 9.677 1.00 87.12 71 GLN A C 1
ATOM 594 O O . GLN A 1 71 ? 0.495 -4.726 10.509 1.00 87.12 71 GLN A O 1
ATOM 599 N N . GLN A 1 72 ? 0.867 -6.112 8.776 1.00 84.75 72 GLN A N 1
ATOM 600 C CA . GLN A 1 72 ? -0.503 -6.626 8.615 1.00 84.75 72 GLN A CA 1
ATOM 601 C C . GLN A 1 72 ? -1.553 -5.521 8.416 1.00 84.75 72 GLN A C 1
ATOM 603 O O . GLN A 1 72 ? -2.731 -5.685 8.741 1.00 84.75 72 GLN A O 1
ATOM 608 N N . LYS A 1 73 ? -1.133 -4.375 7.868 1.00 85.00 73 LYS A N 1
ATOM 609 C CA . LYS A 1 73 ? -2.017 -3.230 7.618 1.00 85.00 73 LYS A CA 1
ATOM 610 C C . LYS A 1 73 ? -2.814 -3.384 6.332 1.00 85.00 73 LYS A C 1
ATOM 612 O O . LYS A 1 73 ? -3.857 -2.753 6.210 1.00 85.00 73 LYS A O 1
ATOM 617 N N . ILE A 1 74 ? -2.333 -4.197 5.391 1.00 87.00 74 ILE A N 1
ATOM 618 C CA . ILE A 1 74 ? -2.981 -4.472 4.105 1.00 87.00 74 ILE A CA 1
ATOM 619 C C . ILE A 1 74 ? -2.904 -5.964 3.779 1.00 87.00 74 ILE A C 1
ATOM 621 O O . ILE A 1 74 ? -1.976 -6.653 4.200 1.00 87.00 74 ILE A O 1
ATOM 625 N N . VAL A 1 75 ? -3.845 -6.447 2.974 1.00 86.00 75 VAL A N 1
ATOM 626 C CA . VAL A 1 75 ? -3.717 -7.730 2.271 1.00 86.00 75 VAL A CA 1
ATOM 627 C C . VAL A 1 75 ? -3.357 -7.414 0.827 1.00 86.00 75 VAL A C 1
ATOM 629 O O . VAL A 1 75 ? -4.115 -6.732 0.146 1.00 86.00 75 VAL A O 1
ATOM 632 N N . PHE A 1 76 ? -2.202 -7.874 0.359 1.00 87.88 76 PHE A N 1
ATOM 633 C CA . PHE A 1 76 ? -1.713 -7.572 -0.983 1.00 87.88 76 PHE A CA 1
ATOM 634 C C . PHE A 1 76 ? -1.914 -8.756 -1.932 1.00 87.88 76 PHE A C 1
ATOM 636 O O . PHE A 1 76 ? -1.587 -9.891 -1.588 1.00 87.88 76 PHE A O 1
ATOM 643 N N . ILE A 1 77 ? -2.430 -8.486 -3.130 1.00 87.38 77 ILE A N 1
ATOM 644 C CA . ILE A 1 77 ? -2.575 -9.455 -4.217 1.00 87.38 77 ILE A CA 1
ATOM 645 C C . ILE A 1 77 ? -1.899 -8.860 -5.452 1.00 87.38 77 ILE A C 1
ATOM 647 O O . ILE A 1 77 ? -2.410 -7.916 -6.050 1.00 87.38 77 ILE A O 1
ATOM 651 N N . GLY A 1 78 ? -0.744 -9.408 -5.821 1.00 84.44 78 GLY A N 1
ATOM 652 C CA . GLY A 1 78 ? -0.045 -9.049 -7.052 1.00 84.44 78 GLY A CA 1
ATOM 653 C C . GLY A 1 78 ? -0.431 -9.997 -8.180 1.00 84.44 78 GLY A C 1
ATOM 654 O O . GLY A 1 78 ? -0.265 -11.209 -8.044 1.00 84.44 78 GLY A O 1
ATOM 655 N N . ALA A 1 79 ? -0.918 -9.453 -9.289 1.00 82.62 79 ALA A N 1
ATOM 656 C CA . ALA A 1 79 ? -1.047 -10.171 -10.548 1.00 82.62 79 ALA A CA 1
ATOM 657 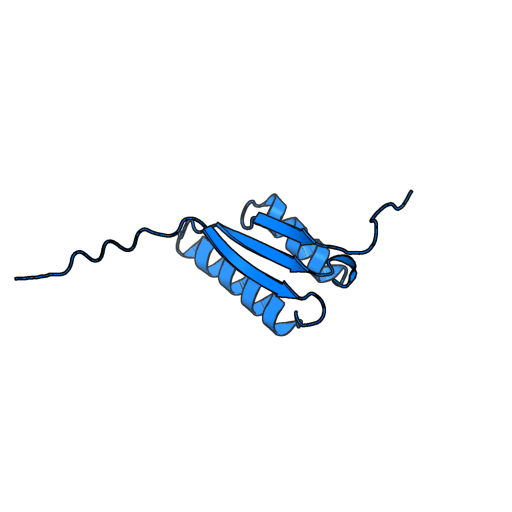C C . ALA A 1 79 ? 0.084 -9.749 -11.494 1.00 82.62 79 ALA A C 1
ATOM 659 O O . ALA A 1 79 ? 0.501 -8.591 -11.531 1.00 82.62 79 ALA A O 1
ATOM 660 N N . THR A 1 80 ? 0.620 -10.706 -12.241 1.00 78.19 80 THR A N 1
ATOM 661 C CA . THR A 1 80 ? 1.614 -10.468 -13.288 1.00 78.19 80 THR A CA 1
ATOM 662 C C . THR A 1 80 ? 1.397 -11.482 -14.400 1.00 78.19 80 THR A C 1
ATOM 664 O O . THR A 1 80 ? 1.058 -12.637 -14.140 1.00 78.19 80 THR A O 1
ATOM 667 N N . THR A 1 81 ? 1.566 -11.042 -15.640 1.00 72.56 81 THR A N 1
ATOM 668 C CA . THR A 1 81 ? 1.561 -11.898 -16.832 1.00 72.56 81 THR A CA 1
ATOM 669 C C . THR A 1 81 ? 2.954 -12.455 -17.133 1.00 72.56 81 THR A C 1
ATOM 671 O O . THR A 1 81 ? 3.078 -13.463 -17.824 1.00 72.56 81 THR A O 1
ATOM 674 N N . GLU A 1 82 ? 4.002 -11.850 -16.567 1.00 68.75 82 GLU A N 1
ATOM 675 C CA . GLU A 1 82 ? 5.372 -12.351 -16.636 1.00 68.75 82 GLU A CA 1
ATOM 676 C C . GLU A 1 82 ? 5.653 -13.323 -15.487 1.00 68.75 82 GLU A C 1
ATOM 678 O O . GLU A 1 82 ? 5.326 -13.061 -14.326 1.00 68.75 82 GLU A O 1
ATOM 683 N N . THR A 1 83 ? 6.280 -14.454 -15.811 1.00 56.38 83 THR A N 1
ATOM 684 C CA . THR A 1 83 ? 6.703 -15.455 -14.828 1.00 56.38 83 THR A CA 1
ATOM 685 C C . THR A 1 83 ? 7.859 -14.885 -14.003 1.00 56.38 83 THR A C 1
ATOM 687 O O . THR A 1 83 ? 8.967 -14.734 -14.511 1.00 56.38 83 THR A O 1
ATOM 690 N N . ILE A 1 84 ? 7.619 -14.564 -12.726 1.00 59.38 84 ILE A N 1
ATOM 691 C CA . ILE A 1 84 ? 8.668 -14.123 -11.794 1.00 59.38 84 ILE A CA 1
ATOM 692 C C . ILE A 1 84 ? 9.454 -15.362 -11.346 1.00 59.38 84 ILE A C 1
ATOM 694 O 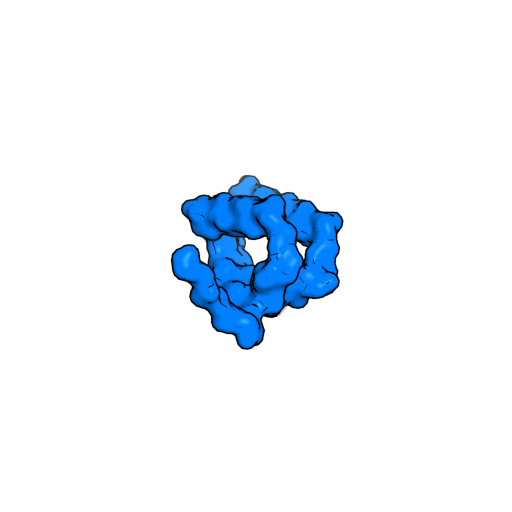O . ILE A 1 84 ? 9.256 -15.890 -10.257 1.00 59.38 84 ILE A O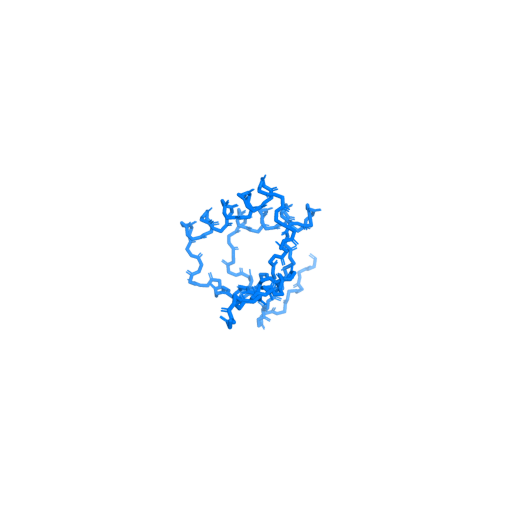 1
ATOM 698 N N . PHE A 1 85 ? 10.332 -15.852 -12.214 1.00 53.66 85 PHE A N 1
ATOM 699 C CA . PHE A 1 85 ? 11.480 -16.654 -11.812 1.00 53.66 85 PHE A CA 1
ATOM 700 C C . PHE A 1 85 ? 12.718 -15.827 -12.137 1.00 53.66 85 PHE A C 1
ATOM 702 O O . PHE A 1 85 ? 13.006 -15.550 -13.301 1.00 53.66 85 PHE A O 1
ATOM 709 N N . ARG A 1 86 ? 13.443 -15.405 -11.104 1.00 47.78 86 ARG A N 1
ATOM 710 C CA . ARG A 1 86 ? 14.857 -15.070 -11.248 1.00 47.78 86 ARG A CA 1
ATOM 711 C C . ARG A 1 86 ? 15.632 -15.907 -10.245 1.00 47.78 86 ARG A C 1
ATOM 713 O O . ARG A 1 86 ? 15.229 -15.992 -9.088 1.00 47.78 86 ARG A O 1
ATOM 720 N N . GLU A 1 87 ? 16.644 -16.564 -10.798 1.00 39.28 87 GLU A N 1
ATOM 721 C CA . GLU A 1 87 ? 17.624 -17.456 -10.174 1.00 39.28 87 GLU A CA 1
ATOM 722 C C . GLU A 1 87 ? 18.344 -16.819 -8.981 1.00 39.28 87 GLU A C 1
ATOM 724 O O . GLU A 1 87 ? 18.554 -15.580 -9.003 1.00 39.28 87 GLU A O 1
#